Protein AF-L1K2R8-F1 (afdb_monomer)

Radius of gyration: 21.36 Å; Cα contacts (8 Å, |Δi|>4): 142; chains: 1; bounding box: 41×60×48 Å

Nearest PDB structures (foldseek):
  7js4-assembly1_A  TM=5.954E-01  e=1.758E-01  Clostridium perfringens ATCC 13124
  6s5z-assembly2_B  TM=3.555E-01  e=2.445E-01  Streptococcus pyogenes
  8efm-assembly1_B  TM=3.044E-01  e=6.158E-01  Stylophora pistillata
  8efm-assembly1_A  TM=3.409E-01  e=6.578E-01  Stylophora pistillata
  8gjz-assembly1_A  TM=2.953E-01  e=1.191E+00  Stylophora pistillata

Solvent-accessible surface area (backbone atoms only — not comparable to full-atom values): 8107 Å² total; per-residue (Å²): 116,66,72,66,47,51,76,68,52,58,86,92,51,94,75,66,82,70,72,63,90,71,50,51,60,80,42,72,49,77,48,77,24,93,41,71,68,56,49,52,51,52,50,54,48,46,70,39,41,90,76,60,74,36,51,71,78,45,78,47,63,39,71,81,44,92,76,57,97,84,71,69,65,38,39,36,40,29,28,45,48,74,47,96,88,70,49,74,48,36,26,27,40,37,42,29,39,41,72,61,46,54,53,51,49,55,53,50,49,52,51,52,51,52,51,51,52,51,52,51,52,50,52,52,51,52,53,51,58,49,66,77,53,73,73,97,120

Organism: Guillardia theta (strain CCMP2712) (NCBI:txid905079)

Secondary structure (DSSP, 8-state):
-HHHHHHH--TTS--PSPGGGG-S-SEEEEEEESSHHHHHHHHHHHH-HHHH---EEEEEESTT-SS-TTS---EEEEEEEE-TTS-EEEEEEEEEEHHHHHHHHHHHHHHHHHHHHHHHHHHHHHHHHHHSS----

Mean predicted aligned error: 11.39 Å

Structure (mmCIF, N/CA/C/O backbone):
data_AF-L1K2R8-F1
#
_entry.id   AF-L1K2R8-F1
#
loop_
_atom_site.group_PDB
_atom_site.id
_atom_site.type_symbol
_atom_site.label_atom_id
_atom_site.label_alt_id
_atom_site.label_comp_id
_atom_site.label_asym_id
_atom_site.label_entity_id
_atom_site.label_seq_id
_atom_site.pdbx_PDB_ins_code
_atom_site.Cartn_x
_atom_site.Cartn_y
_atom_site.Cartn_z
_atom_site.occupancy
_atom_site.B_iso_or_equiv
_atom_site.auth_seq_id
_atom_site.auth_comp_id
_atom_site.auth_asym_id
_atom_site.auth_atom_id
_atom_site.pdbx_PDB_model_num
ATOM 1 N N . MET A 1 1 ? 15.555 -17.724 -4.725 1.00 42.09 1 MET A N 1
ATOM 2 C CA . MET A 1 1 ? 14.268 -18.058 -4.066 1.00 42.09 1 MET A CA 1
ATOM 3 C C . MET A 1 1 ? 14.400 -18.054 -2.538 1.00 42.09 1 MET A C 1
ATOM 5 O O . MET A 1 1 ? 13.577 -17.419 -1.892 1.00 42.09 1 MET A O 1
ATOM 9 N N . LEU A 1 2 ? 15.479 -18.627 -1.978 1.00 40.47 2 LEU A N 1
ATOM 10 C CA . LEU A 1 2 ? 15.779 -18.624 -0.534 1.00 40.47 2 LEU A CA 1
ATOM 11 C C . LEU A 1 2 ? 15.752 -17.238 0.143 1.00 40.47 2 LEU A C 1
ATOM 13 O O . LEU A 1 2 ? 15.106 -17.084 1.167 1.00 40.47 2 LEU A O 1
ATOM 17 N N . GLN A 1 3 ? 16.371 -16.205 -0.439 1.00 46.28 3 GLN A N 1
ATOM 18 C CA . GLN A 1 3 ? 16.435 -14.876 0.201 1.00 46.28 3 GLN A CA 1
ATOM 19 C C . GLN A 1 3 ? 15.062 -14.222 0.437 1.00 46.28 3 GLN A C 1
ATOM 21 O O . GLN A 1 3 ? 14.863 -13.540 1.439 1.00 46.28 3 GLN A O 1
ATOM 26 N N . LYS A 1 4 ? 14.087 -14.444 -0.460 1.00 48.53 4 LYS A N 1
ATOM 27 C CA . LYS A 1 4 ? 12.711 -13.965 -0.244 1.00 48.53 4 LYS A CA 1
ATOM 28 C C . LYS A 1 4 ? 12.033 -14.743 0.876 1.00 48.53 4 LYS A C 1
ATOM 30 O O . LYS A 1 4 ? 11.310 -14.137 1.654 1.00 48.53 4 LYS A O 1
ATOM 35 N N . LEU A 1 5 ? 12.289 -16.050 0.967 1.00 46.47 5 LEU A N 1
ATOM 36 C CA . LEU A 1 5 ? 11.783 -16.885 2.051 1.00 46.47 5 LEU A CA 1
ATOM 37 C C . LEU A 1 5 ? 12.353 -16.439 3.395 1.00 46.47 5 LEU A C 1
ATOM 39 O O . LEU A 1 5 ? 11.563 -16.299 4.311 1.00 46.47 5 LEU A O 1
ATOM 43 N N . CYS A 1 6 ? 13.641 -16.096 3.501 1.00 52.00 6 CYS A N 1
ATOM 44 C CA . CYS A 1 6 ? 14.254 -15.580 4.736 1.00 52.00 6 CYS A CA 1
ATOM 45 C C . CYS A 1 6 ? 13.589 -14.299 5.269 1.00 52.00 6 CYS A C 1
ATOM 47 O O . CYS A 1 6 ? 13.476 -14.127 6.475 1.00 52.00 6 CYS A O 1
ATOM 49 N N . LYS A 1 7 ? 13.087 -13.418 4.390 1.00 55.00 7 LYS A N 1
ATOM 50 C CA . LYS A 1 7 ? 12.333 -12.219 4.805 1.00 55.00 7 LYS A CA 1
ATOM 51 C C . LYS A 1 7 ? 11.034 -12.566 5.538 1.00 55.00 7 LYS A C 1
ATOM 53 O O . LYS A 1 7 ? 10.582 -11.803 6.386 1.00 55.00 7 LYS A O 1
ATOM 58 N N . TYR A 1 8 ? 10.417 -13.684 5.169 1.00 50.59 8 TYR A N 1
ATOM 59 C CA . TYR A 1 8 ? 9.204 -14.170 5.810 1.00 50.59 8 TYR A CA 1
ATOM 60 C C . TYR A 1 8 ? 9.545 -15.146 6.934 1.00 50.59 8 TYR A C 1
ATOM 62 O O . TYR A 1 8 ? 8.905 -15.089 7.964 1.00 50.59 8 TYR A O 1
ATOM 70 N N . ALA A 1 9 ? 10.576 -15.971 6.796 1.00 52.56 9 ALA A N 1
ATOM 71 C CA . ALA A 1 9 ? 11.075 -16.935 7.764 1.00 52.56 9 ALA A CA 1
ATOM 72 C C . ALA A 1 9 ? 11.899 -16.254 8.862 1.00 52.56 9 ALA A C 1
ATOM 74 O O . ALA A 1 9 ? 13.120 -16.299 8.831 1.00 52.56 9 ALA A O 1
ATOM 75 N N . ASN A 1 10 ? 11.236 -15.641 9.846 1.00 53.66 10 ASN A N 1
ATOM 76 C CA . ASN A 1 10 ? 11.892 -15.376 11.127 1.00 53.66 10 ASN A CA 1
ATOM 77 C C . ASN A 1 10 ? 12.145 -16.738 11.815 1.00 53.66 10 ASN A C 1
ATOM 79 O O . ASN A 1 10 ? 11.152 -17.418 12.101 1.00 53.66 10 ASN A O 1
ATOM 83 N N . PRO A 1 11 ? 13.408 -17.162 12.029 1.00 53.94 11 PRO A N 1
ATOM 84 C CA . PRO A 1 11 ? 13.731 -18.469 12.604 1.00 53.94 11 PRO A CA 1
ATOM 85 C C . PRO A 1 11 ? 13.427 -18.561 14.106 1.00 53.94 11 PRO A C 1
ATOM 87 O O . PRO A 1 11 ? 13.378 -19.657 14.648 1.00 53.94 11 PRO A O 1
ATOM 90 N N . SER A 1 12 ? 13.173 -17.428 14.767 1.00 56.62 12 SER A N 1
ATOM 91 C CA . SER A 1 12 ? 12.880 -17.348 16.204 1.00 56.62 12 SER A CA 1
ATOM 92 C C . SER A 1 12 ? 11.406 -17.590 16.560 1.00 56.62 12 SER A C 1
ATOM 94 O O . SER A 1 12 ? 11.044 -17.528 17.730 1.00 56.62 12 SER A O 1
ATOM 96 N N . GLN A 1 13 ? 10.536 -17.806 15.568 1.00 55.88 13 GLN A N 1
ATOM 97 C CA . GLN A 1 13 ? 9.120 -18.113 15.773 1.00 55.88 13 GLN A CA 1
ATOM 98 C C . GLN A 1 13 ? 8.826 -19.519 15.261 1.00 55.88 13 GLN A C 1
ATOM 100 O O . GLN A 1 13 ? 9.174 -19.847 14.127 1.00 55.88 13 GLN A O 1
A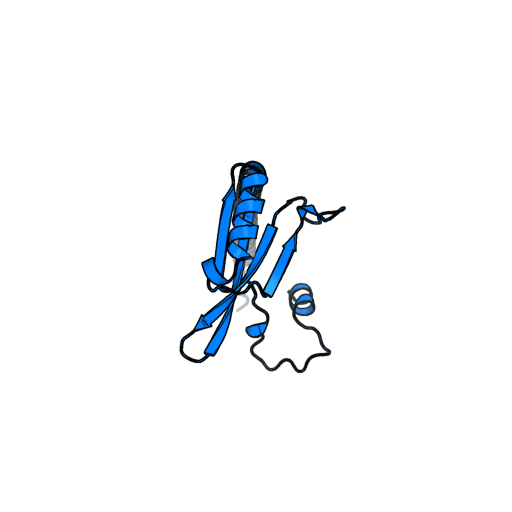TOM 105 N N . ASP A 1 14 ? 8.160 -20.311 16.097 1.00 57.28 14 ASP A N 1
ATOM 106 C CA . ASP A 1 14 ? 7.753 -21.694 15.851 1.00 57.28 14 ASP A CA 1
ATOM 107 C C . ASP A 1 14 ? 6.686 -21.745 14.740 1.00 57.28 14 ASP A C 1
ATOM 109 O O . ASP A 1 14 ? 5.476 -21.759 14.973 1.00 57.28 14 ASP A O 1
ATOM 113 N N . VAL A 1 15 ? 7.128 -21.610 13.489 1.00 55.84 15 VAL A N 1
ATOM 114 C CA . VAL A 1 15 ? 6.227 -21.425 12.350 1.00 55.84 15 VAL A CA 1
ATOM 115 C C . VAL A 1 15 ? 5.898 -22.780 11.763 1.00 55.84 15 VAL A C 1
ATOM 117 O O . VAL A 1 15 ? 6.660 -23.345 10.979 1.00 55.84 15 VAL A O 1
ATOM 120 N N . ARG A 1 16 ? 4.727 -23.286 12.142 1.00 58.25 16 ARG A N 1
ATOM 121 C CA . ARG A 1 16 ? 4.178 -24.520 11.589 1.00 58.25 16 ARG A CA 1
ATOM 122 C C . ARG A 1 16 ? 3.739 -24.287 10.148 1.00 58.25 16 ARG A C 1
ATOM 124 O O . ARG A 1 16 ? 3.062 -23.310 9.834 1.00 58.25 16 ARG A O 1
ATOM 131 N N . TRP A 1 17 ? 4.157 -25.188 9.267 1.00 52.09 17 TRP A N 1
ATOM 132 C CA . TRP A 1 17 ? 3.676 -25.248 7.893 1.00 52.09 17 TRP A CA 1
ATOM 133 C C . TRP A 1 17 ? 2.137 -25.371 7.870 1.00 52.09 17 TRP A C 1
ATOM 135 O O . TRP A 1 17 ? 1.597 -26.123 8.683 1.00 52.09 17 TRP A O 1
ATOM 145 N N . PRO A 1 18 ? 1.423 -24.697 6.947 1.00 56.88 18 PRO A N 1
ATOM 146 C CA . PRO A 1 18 ? 1.932 -23.851 5.865 1.00 56.88 18 PRO A CA 1
ATOM 147 C C . PRO A 1 18 ? 2.246 -22.405 6.289 1.00 56.88 18 PRO A C 1
ATOM 149 O O . PRO A 1 18 ? 1.550 -21.801 7.098 1.00 56.88 18 PRO A O 1
ATOM 152 N N . PHE A 1 19 ? 3.245 -21.787 5.645 1.00 66.88 19 PHE A N 1
ATOM 153 C CA . PHE A 1 19 ? 3.638 -20.377 5.853 1.00 66.88 19 PHE A CA 1
ATOM 154 C C . PHE A 1 19 ? 2.590 -19.341 5.389 1.00 66.88 19 PHE A C 1
ATOM 156 O O . PHE A 1 19 ? 2.900 -18.151 5.283 1.00 66.88 19 PHE A O 1
ATOM 163 N N . SER A 1 20 ? 1.362 -19.766 5.086 1.00 64.38 20 SER A N 1
ATOM 164 C CA . SER A 1 20 ? 0.292 -18.931 4.531 1.00 64.38 20 SER A CA 1
ATOM 165 C C . SER A 1 20 ? -0.074 -17.753 5.434 1.00 64.38 20 SER A C 1
ATOM 167 O O . SER A 1 20 ? -0.414 -16.691 4.922 1.00 64.38 20 SER A O 1
ATOM 169 N N . GLY A 1 21 ? 0.114 -17.873 6.754 1.00 64.69 21 GLY A N 1
ATOM 170 C CA . GLY A 1 21 ? -0.079 -16.773 7.710 1.00 64.69 21 GLY A CA 1
ATOM 171 C C . GLY A 1 21 ? 0.856 -15.568 7.518 1.00 64.69 21 GLY A C 1
ATOM 172 O O . GLY A 1 21 ? 0.672 -14.541 8.164 1.00 64.69 21 GLY A O 1
ATOM 173 N N . ARG A 1 22 ? 1.860 -15.662 6.635 1.00 70.38 22 ARG A N 1
ATOM 174 C CA . ARG A 1 22 ? 2.781 -14.562 6.295 1.00 70.38 22 ARG A CA 1
ATOM 175 C C . ARG A 1 22 ? 2.477 -13.906 4.950 1.00 70.38 22 ARG A C 1
ATOM 177 O O . ARG A 1 22 ? 3.175 -12.967 4.563 1.00 70.38 22 ARG A O 1
ATOM 184 N N . ILE A 1 23 ? 1.455 -14.384 4.243 1.00 80.31 23 ILE A N 1
ATOM 185 C CA . ILE A 1 23 ? 0.986 -13.772 3.005 1.00 80.31 23 ILE A CA 1
ATOM 186 C C . ILE A 1 23 ? 0.099 -12.587 3.392 1.00 80.31 23 ILE A C 1
ATOM 188 O O . ILE A 1 23 ? -0.980 -12.752 3.952 1.00 80.31 23 ILE A O 1
ATOM 192 N N . LEU A 1 24 ? 0.599 -11.378 3.137 1.00 82.00 24 LEU A N 1
ATOM 193 C CA . LEU A 1 24 ? -0.087 -10.126 3.487 1.00 82.00 24 LEU A CA 1
ATOM 194 C C . LEU A 1 24 ? -0.927 -9.571 2.330 1.00 82.00 24 LEU A C 1
ATOM 196 O O . LEU A 1 24 ? -1.646 -8.595 2.499 1.00 82.00 24 LEU A O 1
ATOM 200 N N . ASP A 1 25 ? -0.787 -10.158 1.146 1.00 83.62 25 ASP A N 1
ATOM 201 C CA . ASP A 1 25 ? -1.378 -9.704 -0.105 1.00 83.62 25 ASP A CA 1
ATOM 202 C C . ASP A 1 25 ? -2.246 -10.783 -0.765 1.00 83.62 25 ASP A C 1
ATOM 204 O O . ASP A 1 25 ? -2.367 -10.807 -1.990 1.00 83.62 25 ASP A O 1
ATOM 208 N N . CYS A 1 26 ? -2.868 -11.657 0.041 1.00 83.50 26 CYS A N 1
ATOM 209 C CA . CYS A 1 26 ? -3.845 -12.648 -0.436 1.00 83.50 26 CYS A CA 1
ATOM 210 C C . CYS A 1 26 ? -4.965 -11.981 -1.243 1.00 83.50 26 CYS A C 1
ATOM 212 O O . CYS A 1 26 ? -5.396 -12.495 -2.272 1.00 83.50 26 CYS A O 1
ATOM 214 N N . VAL A 1 27 ? -5.402 -10.812 -0.774 1.00 86.62 27 VAL A N 1
ATOM 215 C CA . VAL A 1 27 ? -6.295 -9.902 -1.486 1.00 86.62 27 VAL A CA 1
ATOM 216 C C . VAL A 1 27 ? -5.538 -8.597 -1.671 1.00 86.62 27 VAL A C 1
ATOM 218 O O . VAL A 1 27 ? -4.987 -8.066 -0.707 1.00 86.62 27 VAL A O 1
ATOM 221 N N . ARG A 1 28 ? -5.492 -8.074 -2.898 1.00 93.12 28 ARG A N 1
ATOM 222 C CA . ARG A 1 28 ? -4.836 -6.796 -3.186 1.00 93.12 28 ARG A CA 1
ATOM 223 C C . ARG A 1 28 ? -5.757 -5.879 -3.976 1.00 93.12 28 ARG A C 1
ATOM 225 O O . ARG A 1 28 ? -6.260 -6.271 -5.025 1.00 93.12 28 ARG A O 1
ATOM 232 N N . ALA A 1 29 ? -5.887 -4.643 -3.509 1.00 92.19 29 ALA A N 1
ATOM 233 C CA . ALA A 1 29 ? -6.543 -3.557 -4.224 1.00 92.19 29 ALA A CA 1
ATOM 234 C C . ALA A 1 29 ? -5.549 -2.423 -4.507 1.00 92.19 29 ALA A C 1
ATOM 236 O O . ALA A 1 29 ? -4.589 -2.212 -3.762 1.00 92.19 29 ALA A O 1
ATOM 237 N N . SER A 1 30 ? -5.784 -1.699 -5.598 1.00 93.12 30 SER A N 1
ATOM 238 C CA . SER A 1 30 ? -5.009 -0.520 -5.976 1.00 93.12 30 SER A CA 1
ATOM 239 C C . SER A 1 30 ? -5.966 0.644 -6.167 1.00 93.12 30 SER A C 1
ATOM 241 O O . SER A 1 30 ? -6.893 0.544 -6.967 1.00 93.12 30 SER A O 1
ATOM 243 N N . VAL A 1 31 ? -5.740 1.731 -5.439 1.00 93.75 31 VAL A N 1
ATOM 244 C CA . VAL A 1 31 ? -6.502 2.972 -5.560 1.00 93.75 31 VAL A CA 1
ATOM 245 C C . VAL A 1 31 ? -5.586 4.026 -6.156 1.00 93.75 31 VA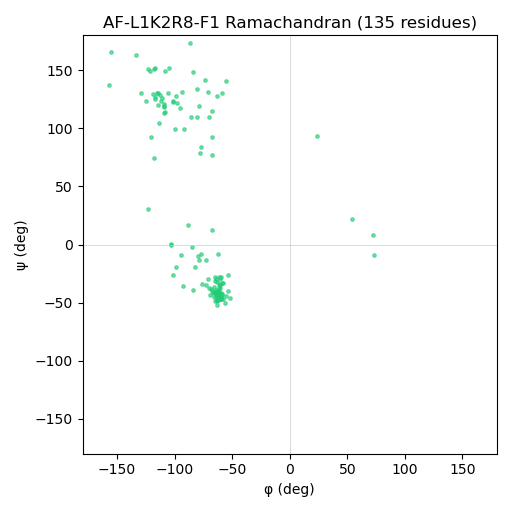L A C 1
ATOM 247 O O . VAL A 1 31 ? -4.474 4.234 -5.671 1.00 93.75 31 VAL A O 1
ATOM 250 N N . VAL A 1 32 ? -6.032 4.646 -7.243 1.00 93.62 32 VAL A N 1
ATOM 251 C CA . VAL A 1 32 ? -5.262 5.659 -7.965 1.00 93.62 32 VAL A CA 1
ATOM 252 C C . VAL A 1 32 ? -5.915 7.011 -7.729 1.00 93.62 32 VAL A C 1
ATOM 254 O O . VAL A 1 32 ? -7.072 7.215 -8.089 1.00 93.62 32 VAL A O 1
ATOM 257 N N . CYS A 1 33 ? -5.163 7.917 -7.121 1.00 93.12 33 CYS A N 1
ATOM 258 C CA . CYS A 1 33 ? -5.591 9.264 -6.777 1.00 93.12 33 CYS A CA 1
ATOM 259 C C . CYS A 1 33 ? -4.979 10.280 -7.741 1.00 93.12 33 CYS A C 1
ATOM 261 O O . CYS A 1 33 ? -3.888 10.074 -8.266 1.00 93.12 33 CYS A O 1
ATOM 263 N N . HIS A 1 34 ? -5.651 11.407 -7.952 1.00 91.56 34 HIS A N 1
ATOM 264 C CA . HIS A 1 34 ? -5.133 12.490 -8.793 1.00 91.56 34 HIS A CA 1
ATOM 265 C C . HIS A 1 34 ? -4.160 13.417 -8.065 1.00 91.56 34 HIS A C 1
ATOM 267 O O . HIS A 1 34 ? -3.444 14.169 -8.721 1.00 91.56 34 HIS A O 1
ATOM 273 N N . ASN A 1 35 ? -4.182 13.412 -6.733 1.00 88.31 35 ASN A N 1
ATOM 274 C CA . ASN A 1 35 ? -3.311 14.231 -5.905 1.00 88.31 35 ASN A CA 1
ATOM 275 C C . ASN A 1 35 ? -3.124 13.614 -4.511 1.00 88.31 35 ASN A C 1
ATOM 277 O O . ASN A 1 35 ? -3.885 12.745 -4.076 1.00 88.31 35 ASN A O 1
ATOM 281 N N . THR A 1 36 ? -2.131 14.119 -3.781 1.00 86.44 36 THR A N 1
ATOM 282 C CA . THR A 1 36 ? -1.791 13.668 -2.425 1.00 86.44 36 THR A CA 1
ATOM 283 C C . THR A 1 36 ? -2.899 13.930 -1.400 1.00 86.44 36 THR A C 1
ATOM 285 O O . THR A 1 36 ? -3.041 13.161 -0.450 1.00 86.44 36 THR A O 1
ATOM 288 N N . SER A 1 37 ? -3.716 14.974 -1.577 1.00 91.00 37 SER A N 1
ATOM 289 C CA . SER A 1 37 ? -4.824 15.278 -0.659 1.00 91.00 37 SER A CA 1
ATOM 290 C C . SER A 1 37 ? -5.852 14.145 -0.629 1.00 91.00 37 SER A C 1
ATOM 292 O O . SER A 1 37 ? -6.220 13.684 0.449 1.00 91.00 37 SER A O 1
ATOM 294 N N . GLN A 1 38 ? -6.217 13.610 -1.797 1.00 94.00 38 GLN A N 1
ATOM 295 C CA . GLN A 1 38 ? -7.101 12.445 -1.915 1.00 94.00 38 GLN A CA 1
ATOM 296 C C . GLN A 1 38 ? -6.507 11.193 -1.256 1.00 94.00 38 GLN A C 1
ATOM 298 O O . GLN A 1 38 ? -7.229 10.418 -0.635 1.00 94.00 38 GLN A O 1
ATOM 303 N N . ILE A 1 39 ? -5.186 10.992 -1.342 1.00 92.25 39 ILE A N 1
ATOM 304 C CA . ILE A 1 39 ? -4.506 9.879 -0.654 1.00 92.25 39 ILE A CA 1
ATOM 305 C C . ILE A 1 39 ? -4.729 9.979 0.860 1.00 92.25 39 ILE A C 1
ATOM 307 O O . ILE A 1 39 ? -5.058 8.982 1.507 1.00 92.25 39 ILE A O 1
ATOM 311 N N . LEU A 1 40 ? -4.577 11.180 1.424 1.00 91.69 40 LEU A N 1
ATOM 312 C CA . LEU A 1 40 ? -4.771 11.417 2.851 1.00 91.69 40 LEU A CA 1
ATOM 313 C C . LEU A 1 40 ? -6.240 11.272 3.270 1.00 91.69 40 LEU A C 1
ATOM 315 O O . LEU A 1 40 ? -6.514 10.733 4.339 1.00 91.69 40 LEU A O 1
ATOM 319 N N . GLU A 1 41 ? -7.184 11.725 2.445 1.00 93.69 41 GLU A N 1
ATOM 320 C CA . GLU A 1 41 ? -8.621 11.542 2.689 1.00 93.69 41 GLU A CA 1
ATOM 321 C C . GLU A 1 41 ? -9.001 10.063 2.752 1.00 93.69 41 GLU A C 1
ATOM 323 O O . GLU A 1 41 ? -9.677 9.642 3.689 1.00 93.69 41 GLU A O 1
ATOM 328 N N . ILE A 1 42 ? -8.510 9.258 1.808 1.00 92.50 42 ILE A N 1
ATOM 329 C CA . ILE A 1 42 ? -8.746 7.811 1.795 1.00 92.50 42 ILE A CA 1
ATOM 330 C C . ILE A 1 42 ? -8.123 7.157 3.026 1.00 92.50 42 ILE A C 1
ATOM 332 O O . ILE A 1 42 ? -8.765 6.327 3.664 1.00 92.50 42 ILE A O 1
ATOM 336 N N . TYR A 1 43 ? -6.901 7.544 3.399 1.00 92.38 43 TYR A N 1
ATOM 337 C CA . TYR A 1 43 ? -6.277 7.051 4.625 1.00 92.38 43 TYR A CA 1
ATOM 338 C C . TYR A 1 43 ? -7.144 7.338 5.856 1.00 92.38 43 TYR A C 1
ATOM 340 O O . TYR A 1 43 ? -7.461 6.413 6.599 1.00 92.38 43 TYR A O 1
ATOM 348 N N . LYS A 1 44 ? -7.591 8.587 6.032 1.00 92.75 44 LYS A N 1
ATOM 349 C CA . LYS A 1 44 ? -8.473 8.987 7.141 1.00 92.75 44 LYS A CA 1
ATOM 350 C C . LYS A 1 44 ? -9.807 8.241 7.119 1.00 92.75 44 LYS A C 1
ATOM 352 O O . LYS A 1 44 ? -10.362 7.942 8.172 1.00 92.75 44 LYS A O 1
ATOM 357 N N . TRP A 1 45 ? -10.331 7.938 5.931 1.00 91.81 45 TRP A N 1
ATOM 358 C CA . TRP A 1 45 ? -11.539 7.131 5.784 1.00 91.81 45 TRP A CA 1
ATOM 359 C C . TRP A 1 45 ? -11.335 5.697 6.283 1.00 91.81 45 TRP A C 1
ATOM 361 O O . TRP A 1 45 ? -12.207 5.187 6.979 1.00 91.81 45 TRP A O 1
ATOM 371 N N . PHE A 1 46 ? -10.184 5.076 5.994 1.00 90.94 46 PHE A N 1
ATOM 372 C CA . PHE A 1 46 ? -9.833 3.748 6.512 1.00 90.94 46 PHE A CA 1
ATOM 373 C C . PHE A 1 46 ? -9.470 3.738 8.000 1.00 90.94 46 PHE A C 1
ATOM 375 O O . PHE A 1 46 ? -9.766 2.756 8.674 1.00 90.94 46 PHE A O 1
ATOM 382 N N . GLU A 1 47 ? -8.835 4.798 8.502 1.00 89.69 47 GLU A N 1
ATOM 383 C CA . GLU A 1 47 ? -8.470 4.955 9.917 1.00 89.69 47 GLU A CA 1
ATOM 384 C C . GLU A 1 47 ? -9.709 5.051 10.820 1.00 89.69 47 GLU A C 1
ATOM 386 O O . GLU A 1 47 ? -9.702 4.577 11.954 1.00 89.69 47 GLU A O 1
ATOM 391 N N . ASP A 1 48 ? -10.807 5.603 10.302 1.00 89.62 48 ASP A N 1
ATOM 392 C CA . ASP A 1 48 ? -12.103 5.585 10.973 1.00 89.62 48 ASP A CA 1
ATOM 393 C C . ASP A 1 48 ? -12.759 4.200 10.840 1.00 89.62 48 ASP A C 1
ATOM 395 O O . ASP A 1 48 ? -13.597 3.956 9.967 1.00 89.62 48 ASP A O 1
ATOM 399 N N . GLU A 1 49 ? -12.388 3.275 11.731 1.00 74.81 49 GLU A N 1
ATOM 400 C CA . GLU A 1 49 ? -12.864 1.882 11.723 1.00 74.81 49 GLU A CA 1
ATOM 401 C C . GLU A 1 49 ? -14.397 1.756 11.704 1.00 74.81 49 GLU A C 1
ATOM 403 O O . GLU A 1 49 ? -14.938 0.782 11.172 1.00 74.81 49 GLU A O 1
ATOM 408 N N . ARG A 1 50 ? -15.122 2.760 12.221 1.00 74.75 50 ARG A N 1
ATOM 409 C CA . ARG A 1 50 ? -16.593 2.797 12.196 1.00 74.75 50 ARG A CA 1
ATOM 410 C C . ARG A 1 50 ? -17.153 2.883 10.777 1.00 74.75 50 ARG A C 1
ATOM 412 O O . ARG A 1 50 ? -18.263 2.409 10.541 1.00 74.75 50 ARG A O 1
ATOM 419 N N . LYS A 1 51 ? -16.406 3.469 9.839 1.00 79.88 51 LYS A N 1
ATOM 420 C CA . LYS A 1 51 ? -16.820 3.630 8.440 1.00 79.88 51 LYS A CA 1
ATOM 421 C C . LYS A 1 51 ? -16.543 2.393 7.600 1.00 79.88 51 LYS A C 1
ATOM 423 O O . LYS A 1 51 ? -17.364 2.051 6.755 1.00 79.88 51 LYS A O 1
ATOM 428 N N . THR A 1 52 ? -15.412 1.726 7.818 1.00 81.25 52 THR A N 1
ATOM 429 C CA . THR A 1 52 ? -14.966 0.633 6.939 1.00 81.25 52 THR A CA 1
ATOM 430 C C . THR A 1 52 ? -15.241 -0.753 7.498 1.00 81.25 52 THR A C 1
ATOM 432 O O . THR A 1 52 ? -15.375 -1.691 6.717 1.00 81.25 52 THR A O 1
ATOM 435 N N . ARG A 1 53 ? -15.324 -0.904 8.829 1.00 84.31 53 ARG A N 1
ATOM 436 C CA . ARG A 1 53 ? -15.318 -2.207 9.521 1.00 84.31 53 ARG A CA 1
ATOM 437 C C . ARG A 1 53 ? -14.108 -3.079 9.150 1.00 84.31 53 ARG A C 1
ATOM 439 O O . ARG A 1 53 ? -14.157 -4.298 9.298 1.00 84.31 53 ARG A O 1
ATOM 446 N N . LEU A 1 54 ? -13.034 -2.461 8.655 1.00 87.12 54 LEU A N 1
ATOM 447 C CA . LEU A 1 54 ? -11.809 -3.120 8.214 1.00 87.12 54 LEU A CA 1
ATOM 448 C C . LEU A 1 54 ? -10.640 -2.586 9.047 1.00 87.12 54 LEU A C 1
ATOM 450 O O . LEU A 1 54 ? -10.051 -1.569 8.676 1.00 87.12 54 LEU A O 1
ATOM 454 N N . PRO A 1 55 ? -10.290 -3.256 10.159 1.00 90.31 55 PRO A N 1
ATOM 455 C CA . PRO A 1 55 ? -9.197 -2.821 11.016 1.00 90.31 55 PRO A CA 1
ATOM 456 C C . PRO A 1 55 ? -7.882 -2.766 10.240 1.00 90.31 55 PRO A C 1
ATOM 458 O O . PRO A 1 55 ? -7.500 -3.737 9.571 1.00 90.31 55 PRO A O 1
ATOM 461 N N . ILE A 1 56 ? -7.170 -1.646 10.352 1.00 91.75 56 ILE A N 1
ATOM 462 C CA . ILE A 1 56 ? -5.825 -1.501 9.795 1.00 91.75 56 ILE A CA 1
ATOM 463 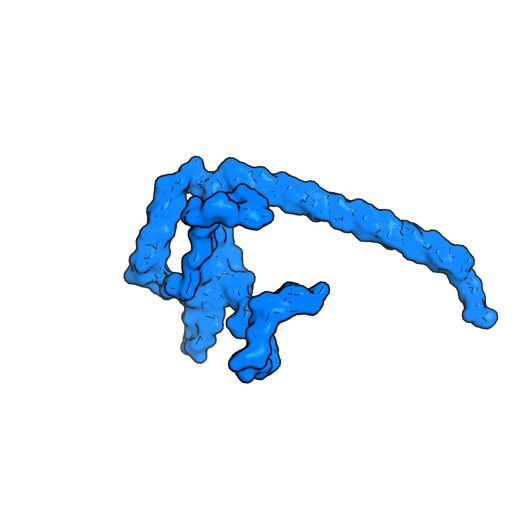C C . ILE A 1 56 ? -4.845 -2.192 10.743 1.00 91.75 56 ILE A C 1
ATOM 465 O O . ILE A 1 56 ? -4.688 -1.796 11.892 1.00 91.75 56 ILE A O 1
ATOM 469 N N . CYS A 1 57 ? -4.128 -3.204 10.258 1.00 90.00 57 CYS A N 1
ATOM 470 C CA . CYS A 1 57 ? -3.102 -3.893 11.047 1.00 90.00 57 CYS A CA 1
ATOM 471 C C . CYS A 1 57 ? -1.682 -3.410 10.751 1.00 90.00 57 CYS A C 1
ATOM 473 O O . CYS A 1 57 ? -0.767 -3.642 11.541 1.00 90.00 57 CYS A O 1
ATOM 475 N N . ARG A 1 58 ? -1.466 -2.758 9.602 1.00 90.75 58 ARG A N 1
ATOM 476 C CA . ARG A 1 58 ? -0.161 -2.198 9.242 1.00 90.75 58 ARG A CA 1
ATOM 477 C C . ARG A 1 58 ? -0.294 -1.071 8.231 1.00 90.75 58 ARG A C 1
ATOM 479 O O . ARG A 1 58 ? -0.960 -1.222 7.214 1.00 90.75 58 ARG A O 1
ATOM 486 N N . VAL A 1 59 ? 0.468 -0.005 8.445 1.00 92.69 59 VAL A N 1
ATOM 487 C CA . VAL A 1 59 ? 0.649 1.085 7.480 1.00 92.69 59 VAL A CA 1
ATOM 488 C C . VAL A 1 59 ? 2.102 1.091 7.017 1.00 92.69 59 VAL A C 1
ATOM 490 O O . VAL A 1 59 ? 3.026 1.032 7.827 1.00 92.69 59 VAL A O 1
ATOM 493 N N . LYS A 1 60 ? 2.329 1.137 5.705 1.00 91.44 60 LYS A N 1
ATOM 494 C CA . LYS A 1 60 ? 3.642 1.420 5.115 1.00 91.44 60 LYS A CA 1
ATOM 495 C C . LYS A 1 60 ? 3.541 2.752 4.388 1.00 91.44 60 LYS A C 1
ATOM 497 O O . LYS A 1 60 ? 2.958 2.828 3.309 1.00 91.44 60 LYS A O 1
ATOM 502 N N . ASN A 1 61 ? 4.111 3.784 4.991 1.00 91.50 61 ASN A N 1
ATOM 503 C CA . ASN A 1 61 ? 4.159 5.119 4.418 1.00 91.50 61 ASN A CA 1
ATOM 504 C C . ASN A 1 61 ? 5.534 5.359 3.783 1.00 91.50 61 ASN A C 1
ATOM 506 O O . ASN A 1 61 ? 6.488 5.691 4.487 1.00 91.50 61 ASN A O 1
ATOM 510 N N . LYS A 1 62 ? 5.646 5.207 2.458 1.00 89.25 62 LYS A N 1
ATOM 511 C CA . LYS A 1 62 ? 6.901 5.511 1.756 1.00 89.25 62 LYS A CA 1
ATOM 512 C C . LYS A 1 62 ? 7.107 7.007 1.518 1.00 89.25 62 LYS A C 1
ATOM 514 O O . LYS A 1 62 ? 8.222 7.415 1.209 1.00 89.25 62 LYS A O 1
ATOM 519 N N . PHE A 1 63 ? 6.078 7.841 1.687 1.00 84.75 63 PHE A N 1
ATOM 520 C CA . PHE A 1 63 ? 6.231 9.295 1.601 1.00 84.75 63 PHE A CA 1
ATOM 521 C C . PHE A 1 63 ? 7.111 9.836 2.728 1.00 84.75 63 PHE A C 1
ATOM 523 O O . PHE A 1 63 ? 7.923 10.719 2.477 1.00 84.75 63 PHE A O 1
ATOM 530 N N . ALA A 1 64 ? 7.016 9.258 3.928 1.00 86.38 64 ALA A N 1
ATOM 531 C CA . ALA A 1 64 ? 7.825 9.641 5.087 1.00 86.38 64 ALA A CA 1
ATOM 532 C C . ALA A 1 64 ? 9.272 9.108 5.049 1.00 86.38 64 ALA A C 1
ATOM 534 O O . ALA A 1 64 ? 10.086 9.462 5.899 1.00 86.38 64 ALA A O 1
ATOM 535 N N . MET A 1 65 ? 9.614 8.243 4.089 1.00 86.94 65 MET A N 1
ATOM 536 C CA . MET A 1 65 ? 10.957 7.676 3.988 1.00 86.94 65 MET A CA 1
ATOM 537 C C . MET A 1 65 ? 11.912 8.661 3.304 1.00 86.94 65 MET A C 1
ATOM 539 O O . MET A 1 65 ? 11.599 9.214 2.243 1.00 86.94 65 MET A O 1
ATOM 543 N N . GLN A 1 66 ? 13.101 8.843 3.884 1.00 82.88 66 GLN A N 1
ATOM 544 C CA . GLN A 1 66 ? 14.171 9.635 3.267 1.00 82.88 66 GLN A CA 1
ATOM 545 C C . GLN A 1 66 ? 14.663 8.973 1.976 1.00 82.88 66 GLN A C 1
ATOM 547 O O . GLN A 1 66 ? 14.717 9.614 0.928 1.00 82.88 66 GLN A O 1
ATOM 552 N N . THR A 1 67 ? 14.941 7.669 2.034 1.00 82.75 67 THR A N 1
ATOM 553 C CA . THR A 1 67 ? 15.403 6.872 0.894 1.00 82.75 67 THR A CA 1
ATOM 554 C C . THR A 1 67 ? 14.384 5.786 0.579 1.00 82.75 67 THR A C 1
ATOM 556 O O . THR A 1 67 ? 14.016 4.996 1.449 1.00 82.75 67 THR A O 1
ATOM 559 N N . VAL A 1 68 ? 13.924 5.738 -0.671 1.00 82.19 68 VAL A N 1
ATOM 560 C CA . VAL A 1 68 ? 12.931 4.760 -1.130 1.00 82.19 68 VAL A CA 1
ATOM 561 C C . VAL A 1 68 ? 13.620 3.764 -2.068 1.00 82.19 68 VAL A C 1
ATOM 563 O O . VAL A 1 68 ? 14.032 4.168 -3.153 1.00 82.19 68 VAL A O 1
ATOM 566 N N . PRO A 1 69 ? 13.752 2.475 -1.692 1.00 75.94 69 PRO A N 1
ATOM 567 C CA . PRO A 1 69 ? 14.553 1.505 -2.448 1.00 75.94 69 PRO A CA 1
ATOM 568 C C . PRO A 1 69 ? 14.106 1.270 -3.894 1.00 75.94 69 PRO A C 1
ATOM 570 O O . PRO A 1 69 ? 14.924 0.916 -4.734 1.00 75.94 69 PRO A O 1
ATOM 573 N N . ASP A 1 70 ? 12.811 1.423 -4.180 1.00 77.25 70 ASP A N 1
ATOM 574 C CA . ASP A 1 70 ? 12.237 1.244 -5.517 1.00 77.25 70 ASP A CA 1
ATOM 575 C C . ASP A 1 70 ? 11.935 2.574 -6.227 1.00 77.25 70 ASP A C 1
ATOM 577 O O . ASP A 1 70 ? 11.450 2.562 -7.353 1.00 77.25 70 ASP A O 1
ATOM 581 N N . GLY A 1 71 ? 12.221 3.712 -5.585 1.00 77.62 71 GLY A N 1
ATOM 582 C CA . GLY A 1 71 ? 11.951 5.054 -6.106 1.00 77.62 71 GLY A CA 1
ATOM 583 C C . GLY A 1 71 ? 10.474 5.471 -6.109 1.00 77.62 71 GLY A C 1
ATOM 584 O O . GLY A 1 71 ? 10.185 6.645 -6.327 1.00 77.62 71 GLY A O 1
ATOM 585 N N . TYR A 1 72 ? 9.534 4.564 -5.821 1.00 79.19 72 TYR A N 1
ATOM 586 C CA . TYR A 1 72 ? 8.100 4.857 -5.867 1.00 79.19 72 TYR A CA 1
ATOM 587 C C . TYR A 1 72 ? 7.573 5.237 -4.485 1.00 79.19 72 TYR A C 1
ATOM 589 O O . TYR A 1 72 ? 7.567 4.420 -3.560 1.00 79.19 72 TYR A O 1
ATOM 597 N N . ARG A 1 73 ? 7.074 6.469 -4.347 1.00 84.44 73 ARG A N 1
ATOM 598 C CA . ARG A 1 73 ? 6.385 6.917 -3.132 1.00 84.44 73 ARG A CA 1
ATOM 599 C C . ARG A 1 73 ? 4.910 6.523 -3.209 1.00 84.44 73 ARG A C 1
ATOM 601 O O . ARG A 1 73 ? 4.161 7.061 -4.015 1.00 84.44 73 ARG A O 1
ATOM 608 N N . ASP A 1 74 ? 4.525 5.557 -2.385 1.00 88.62 74 ASP A N 1
ATOM 609 C CA . ASP A 1 74 ? 3.153 5.076 -2.236 1.00 88.62 74 ASP A CA 1
ATOM 610 C C . ASP A 1 74 ? 2.776 4.938 -0.750 1.00 88.62 74 ASP A C 1
ATOM 612 O O . ASP A 1 74 ? 3.632 4.945 0.149 1.00 88.62 74 ASP A O 1
ATOM 616 N N . LEU A 1 75 ? 1.471 4.851 -0.485 1.00 93.31 75 LEU A N 1
ATOM 617 C CA . LEU A 1 75 ? 0.929 4.518 0.827 1.00 93.31 75 LEU A CA 1
ATOM 618 C C . LEU A 1 75 ? 0.278 3.144 0.728 1.00 93.31 75 LEU A C 1
ATOM 620 O O . LEU A 1 75 ? -0.597 2.921 -0.101 1.00 93.31 75 LEU A O 1
ATOM 624 N N . THR A 1 76 ? 0.704 2.207 1.566 1.00 94.12 76 THR A N 1
ATOM 625 C CA . THR A 1 76 ? 0.114 0.867 1.607 1.00 94.12 76 THR A CA 1
ATOM 626 C C . THR A 1 76 ? -0.521 0.615 2.963 1.00 94.12 76 THR A C 1
ATOM 628 O O . THR A 1 76 ? 0.151 0.717 3.991 1.00 94.12 76 THR A O 1
ATOM 631 N N . LEU A 1 77 ? -1.790 0.223 2.959 1.00 94.44 77 LEU A N 1
ATOM 632 C CA . LEU A 1 77 ? -2.544 -0.197 4.134 1.00 94.44 77 LEU A CA 1
ATOM 633 C C . LEU A 1 77 ? -2.710 -1.713 4.086 1.00 94.44 77 LEU A C 1
ATOM 635 O O . LEU A 1 77 ? -3.095 -2.267 3.061 1.00 94.44 77 LEU A O 1
ATOM 639 N N . CYS A 1 78 ? -2.402 -2.398 5.179 1.00 92.94 78 CYS A N 1
ATOM 640 C CA . CYS A 1 78 ? -2.781 -3.790 5.371 1.00 92.94 78 CYS A CA 1
ATOM 641 C C . CYS A 1 78 ? -3.992 -3.810 6.299 1.00 92.94 78 CYS A C 1
ATOM 643 O O . CYS A 1 78 ? -3.921 -3.279 7.409 1.00 92.94 78 CYS A O 1
ATOM 645 N N . VAL A 1 79 ? -5.079 -4.417 5.840 1.00 92.44 79 VAL A N 1
ATOM 646 C CA . VAL A 1 79 ? -6.348 -4.509 6.566 1.00 92.44 79 VAL A CA 1
ATOM 647 C C . VAL A 1 79 ? -6.679 -5.962 6.877 1.00 92.44 79 VAL A C 1
ATOM 649 O O . VAL A 1 79 ? -6.263 -6.868 6.149 1.00 92.44 79 VAL A O 1
ATOM 652 N N . ILE A 1 80 ? -7.416 -6.192 7.960 1.00 90.50 80 ILE A N 1
ATOM 653 C CA . ILE A 1 80 ? -7.856 -7.529 8.365 1.00 90.50 80 ILE A CA 1
ATOM 654 C C . ILE A 1 80 ? -9.287 -7.760 7.886 1.00 90.50 80 ILE A C 1
ATOM 656 O O . ILE A 1 80 ? -10.210 -7.063 8.299 1.00 90.50 80 ILE A O 1
ATOM 660 N N . PHE A 1 81 ? -9.477 -8.801 7.081 1.00 88.69 81 PHE A N 1
ATOM 661 C CA . PHE A 1 81 ? -10.794 -9.363 6.804 1.00 88.69 81 PHE A CA 1
ATOM 662 C C . PHE A 1 81 ? -11.049 -10.509 7.773 1.00 88.69 81 PHE A C 1
ATOM 664 O O . PHE A 1 81 ? -10.196 -11.386 7.924 1.00 88.69 81 PHE A O 1
ATOM 671 N N . THR A 1 82 ? -12.219 -10.509 8.407 1.00 87.81 82 THR A N 1
ATOM 672 C CA . THR A 1 82 ? -12.659 -11.595 9.289 1.00 87.81 82 THR A CA 1
ATOM 673 C C . THR A 1 82 ? -13.867 -12.277 8.657 1.00 87.81 82 THR A C 1
ATOM 675 O O . THR A 1 82 ? -14.870 -11.620 8.394 1.00 87.81 82 THR A O 1
ATOM 678 N N . GLY A 1 83 ? -13.749 -13.572 8.371 1.00 84.62 83 GLY A N 1
ATOM 679 C CA . GLY A 1 83 ? -14.834 -14.402 7.852 1.00 84.62 83 GLY A CA 1
ATOM 680 C C . GLY A 1 83 ? -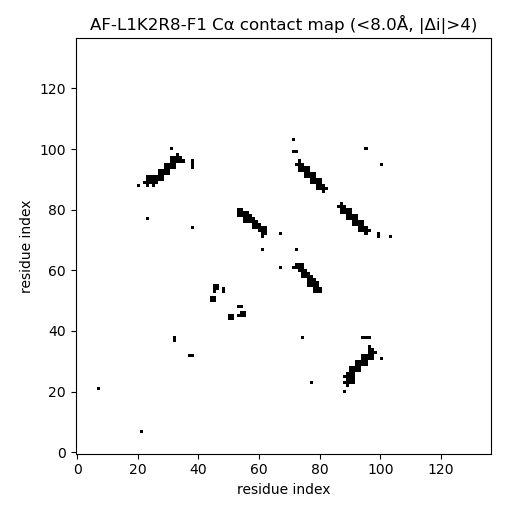15.704 -14.998 8.960 1.00 84.62 83 GLY A C 1
ATOM 681 O O . GLY A 1 83 ? -15.375 -14.918 10.143 1.00 84.62 83 GLY A O 1
ATOM 682 N N . GLU A 1 84 ? -16.792 -15.652 8.558 1.00 81.00 84 GLU A N 1
ATOM 683 C CA . GLU A 1 84 ? -17.836 -16.181 9.452 1.00 81.00 84 GLU A CA 1
ATOM 684 C C . GLU A 1 84 ? -17.311 -17.191 10.488 1.00 81.00 84 GLU A C 1
ATOM 686 O O . GLU A 1 84 ? -17.758 -17.196 11.630 1.00 81.00 84 GLU A O 1
ATOM 691 N N . CYS A 1 85 ? -16.294 -17.988 10.143 1.00 85.75 85 CYS A N 1
ATOM 692 C CA . CYS A 1 85 ? -15.676 -18.962 11.056 1.00 85.75 85 CYS A CA 1
ATOM 693 C C . CYS A 1 85 ? -14.530 -18.380 11.909 1.00 85.75 85 CYS A C 1
ATOM 695 O O . CYS A 1 85 ? -13.684 -19.126 12.398 1.00 85.75 85 CYS A O 1
ATOM 697 N N . GLY A 1 86 ? -14.417 -17.052 12.019 1.00 80.88 86 GLY A N 1
ATOM 698 C CA . GLY A 1 86 ? -13.299 -16.391 12.704 1.00 80.88 86 GLY A CA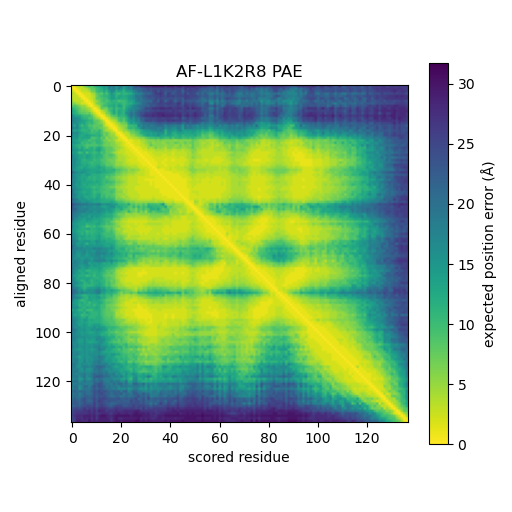 1
ATOM 699 C C . GLY A 1 86 ? -11.971 -16.450 11.938 1.00 80.88 86 GLY A C 1
ATOM 700 O O . GLY A 1 86 ? -10.936 -16.037 12.464 1.00 80.88 86 GLY A O 1
ATOM 701 N N . LEU A 1 87 ? -11.992 -16.933 10.690 1.00 82.69 87 LEU A N 1
ATOM 702 C CA . LEU A 1 87 ? -10.836 -16.923 9.800 1.00 82.69 87 LEU A CA 1
ATOM 703 C C . LEU A 1 87 ? -10.424 -15.477 9.521 1.00 82.69 87 LEU A C 1
ATOM 705 O O . LEU A 1 87 ? -11.245 -14.672 9.085 1.00 82.69 87 LEU A O 1
ATOM 709 N N . LYS A 1 88 ? -9.145 -15.163 9.729 1.00 84.50 88 LYS A N 1
ATOM 710 C CA . LYS A 1 88 ? -8.586 -13.839 9.453 1.00 84.50 88 LYS A CA 1
ATOM 711 C C . LYS A 1 88 ? -7.600 -13.914 8.304 1.00 84.50 88 LYS A C 1
ATOM 713 O O . LYS A 1 88 ? -6.673 -14.721 8.335 1.00 84.50 88 LYS A O 1
ATOM 718 N N . ILE A 1 89 ? -7.777 -13.043 7.319 1.00 87.81 89 ILE A N 1
ATOM 719 C CA . ILE A 1 89 ? -6.808 -12.842 6.242 1.00 87.81 89 ILE A CA 1
ATOM 720 C C . ILE A 1 89 ? -6.387 -11.380 6.202 1.00 87.81 89 ILE A C 1
ATOM 722 O O . ILE A 1 89 ? -7.152 -10.486 6.566 1.00 87.81 89 ILE A O 1
ATOM 726 N N . ILE A 1 90 ? -5.161 -11.145 5.750 1.00 89.12 90 ILE A N 1
ATOM 727 C CA . ILE A 1 90 ? -4.646 -9.797 5.542 1.00 89.12 90 ILE A CA 1
ATOM 728 C C . ILE A 1 90 ? -4.786 -9.466 4.058 1.00 89.12 90 ILE A C 1
ATOM 730 O O . ILE A 1 90 ? -4.363 -10.240 3.194 1.00 89.12 90 ILE A O 1
ATOM 734 N N . GLY A 1 91 ? -5.409 -8.324 3.777 1.00 91.38 91 GLY A N 1
ATOM 735 C CA . GLY A 1 91 ? -5.447 -7.731 2.449 1.00 91.38 91 GLY A CA 1
ATOM 736 C C . GLY A 1 91 ? -4.582 -6.480 2.376 1.00 91.38 91 GLY A C 1
ATOM 737 O O . GLY A 1 91 ? -4.439 -5.752 3.357 1.00 91.38 91 GLY A O 1
ATOM 738 N N . GLU A 1 92 ? -4.022 -6.221 1.200 1.00 94.88 92 GLU A N 1
ATOM 739 C CA . GLU A 1 92 ? -3.158 -5.078 0.926 1.00 94.88 92 GLU A CA 1
ATOM 740 C C . GLU A 1 92 ? -3.882 -4.067 0.027 1.00 94.88 92 GLU A C 1
ATOM 742 O O . GLU A 1 92 ? -4.260 -4.373 -1.103 1.00 94.88 92 GLU A O 1
ATOM 747 N N . ILE A 1 93 ? -4.045 -2.840 0.507 1.00 94.81 93 ILE A N 1
ATOM 748 C CA . ILE A 1 93 ? -4.592 -1.715 -0.250 1.00 94.81 93 ILE A CA 1
ATOM 749 C C . ILE A 1 93 ? -3.442 -0.765 -0.539 1.00 94.81 93 ILE A C 1
ATOM 751 O O . ILE A 1 93 ? -2.856 -0.181 0.372 1.00 94.81 93 ILE A O 1
ATOM 755 N N . GLN A 1 94 ? -3.095 -0.628 -1.811 1.00 94.00 94 GLN A N 1
ATOM 756 C CA . GLN A 1 94 ? -2.053 0.290 -2.248 1.00 94.00 94 GLN A CA 1
ATOM 757 C C . GLN A 1 94 ? -2.699 1.553 -2.815 1.00 94.00 94 GLN A C 1
ATOM 759 O O . GLN A 1 94 ? -3.488 1.473 -3.753 1.00 94.00 94 GLN A O 1
ATOM 764 N N . ILE A 1 95 ? -2.361 2.705 -2.252 1.00 94.56 95 ILE A N 1
ATOM 765 C CA . ILE A 1 95 ? -2.876 4.011 -2.651 1.00 94.56 95 ILE A CA 1
ATOM 766 C C . ILE A 1 95 ? -1.732 4.762 -3.331 1.00 94.56 95 ILE A C 1
ATOM 768 O O . ILE A 1 95 ? -0.676 4.992 -2.732 1.00 94.56 95 ILE A O 1
ATOM 772 N N . HIS A 1 96 ? -1.940 5.116 -4.596 1.00 92.19 96 HIS A N 1
ATOM 773 C CA . HIS A 1 96 ? -0.924 5.712 -5.459 1.00 92.19 96 HIS A CA 1
ATOM 774 C C . HIS A 1 96 ? -1.377 7.070 -5.968 1.00 92.19 96 HIS A C 1
ATOM 776 O O . HIS A 1 96 ? -2.559 7.277 -6.233 1.00 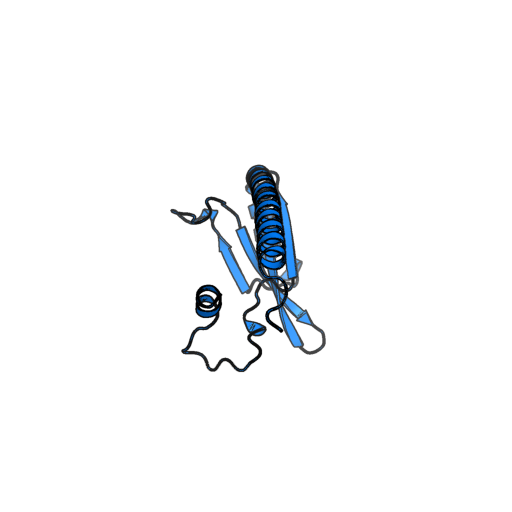92.19 96 HIS A O 1
ATOM 782 N N . ASP A 1 97 ? -0.414 7.953 -6.200 1.00 90.56 97 ASP A N 1
ATOM 783 C CA . ASP A 1 97 ? -0.623 9.085 -7.095 1.00 90.56 97 ASP A CA 1
ATOM 784 C C . ASP A 1 97 ? -0.644 8.598 -8.554 1.00 90.56 97 ASP A C 1
ATOM 786 O O . ASP A 1 97 ? 0.128 7.707 -8.927 1.00 90.56 97 ASP A O 1
ATOM 790 N N . LYS A 1 98 ? -1.520 9.170 -9.385 1.00 89.75 98 LYS A N 1
ATOM 791 C CA . LYS A 1 98 ? -1.701 8.793 -10.790 1.00 89.75 98 LYS A CA 1
ATOM 792 C C . LYS A 1 98 ? -0.403 8.870 -11.585 1.00 89.75 98 LYS A C 1
ATOM 794 O O . LYS A 1 98 ? -0.101 7.933 -12.317 1.00 89.75 98 LYS A O 1
ATOM 799 N N . GLN A 1 99 ? 0.388 9.928 -11.418 1.00 85.56 99 GLN A N 1
ATOM 800 C CA . GLN A 1 99 ? 1.632 10.091 -12.176 1.00 85.56 99 GLN A CA 1
ATOM 801 C C . GLN A 1 99 ? 2.623 8.970 -11.842 1.00 85.56 99 GLN A C 1
ATOM 803 O O . GLN A 1 99 ? 3.220 8.360 -12.729 1.00 85.56 99 GLN A O 1
ATOM 808 N N . ILE A 1 100 ? 2.742 8.644 -10.554 1.00 83.25 100 ILE A N 1
ATOM 809 C CA . ILE A 1 100 ? 3.607 7.566 -10.061 1.00 83.25 100 ILE A CA 1
ATOM 810 C C . ILE A 1 100 ? 3.089 6.201 -10.536 1.00 83.25 100 ILE A C 1
ATOM 812 O O . ILE A 1 100 ? 3.873 5.343 -10.950 1.00 83.25 100 ILE A O 1
ATOM 816 N N . HIS A 1 101 ? 1.772 5.993 -10.495 1.00 86.12 101 HIS A N 1
ATOM 817 C CA . HIS A 1 101 ? 1.128 4.766 -10.951 1.00 86.12 101 HIS A CA 1
ATOM 818 C C . HIS A 1 101 ? 1.352 4.519 -12.448 1.00 86.12 101 HIS A C 1
ATOM 820 O O . HIS A 1 101 ? 1.704 3.402 -12.832 1.00 86.12 101 HIS A O 1
ATOM 826 N N . ASP A 1 102 ? 1.202 5.546 -13.283 1.00 86.44 102 ASP A N 1
ATOM 827 C CA . ASP A 1 102 ? 1.349 5.434 -14.735 1.00 86.44 102 ASP A CA 1
ATOM 828 C C . ASP A 1 102 ? 2.789 5.048 -15.115 1.00 86.44 102 ASP A C 1
ATOM 830 O O . ASP A 1 102 ? 2.995 4.096 -15.874 1.00 86.44 102 ASP A O 1
ATOM 834 N N . ILE A 1 103 ? 3.794 5.672 -14.486 1.00 84.00 103 ILE A N 1
ATOM 835 C CA . ILE A 1 103 ? 5.211 5.295 -14.647 1.00 84.00 103 ILE A CA 1
ATOM 836 C C . ILE A 1 103 ? 5.435 3.839 -14.216 1.00 84.00 103 ILE A C 1
ATOM 838 O O . ILE A 1 103 ? 6.056 3.047 -14.929 1.00 84.00 103 ILE A O 1
ATOM 842 N N . LYS A 1 104 ? 4.895 3.446 -13.057 1.00 81.88 104 LYS A N 1
ATOM 843 C CA . LYS A 1 104 ? 5.027 2.081 -12.526 1.00 81.88 104 LYS A CA 1
ATOM 844 C C . LYS A 1 104 ? 4.417 1.042 -13.469 1.00 81.88 104 LYS A C 1
ATOM 846 O O . LYS A 1 104 ? 4.966 -0.055 -13.612 1.00 81.88 104 LYS A O 1
ATOM 851 N N . MET A 1 105 ? 3.301 1.367 -14.119 1.00 84.56 105 MET A N 1
ATOM 852 C CA . MET A 1 105 ? 2.646 0.494 -15.093 1.00 84.56 105 MET A CA 1
ATOM 853 C C . MET A 1 105 ? 3.460 0.350 -16.378 1.00 84.56 105 MET A C 1
ATOM 855 O O . MET A 1 105 ? 3.656 -0.781 -16.825 1.00 84.56 105 MET A O 1
ATOM 859 N N . GLN A 1 106 ? 4.018 1.443 -16.901 1.00 84.69 106 GLN A N 1
ATOM 860 C CA . GLN A 1 106 ? 4.918 1.409 -18.059 1.00 84.69 106 GLN A CA 1
ATOM 861 C C . GLN A 1 106 ? 6.162 0.551 -17.787 1.00 84.69 106 GLN A C 1
ATOM 863 O O . GLN A 1 106 ? 6.501 -0.339 -18.568 1.00 84.69 106 GLN A O 1
ATOM 868 N N . VAL A 1 107 ? 6.809 0.740 -16.631 1.00 82.06 107 VAL A N 1
ATOM 869 C CA . VAL A 1 107 ? 7.974 -0.067 -16.230 1.00 82.06 107 VAL A CA 1
ATOM 870 C C . VAL A 1 107 ? 7.597 -1.542 -16.091 1.00 82.06 107 VAL A C 1
ATOM 872 O O . VAL A 1 107 ? 8.327 -2.425 -16.546 1.00 82.06 107 VAL A O 1
ATOM 875 N N . ARG A 1 108 ? 6.436 -1.844 -15.497 1.00 82.38 108 ARG A N 1
ATOM 876 C CA . ARG A 1 108 ? 5.942 -3.222 -15.372 1.00 82.38 108 ARG A CA 1
ATOM 877 C C . ARG A 1 108 ? 5.706 -3.866 -16.738 1.00 82.38 108 ARG A C 1
ATOM 879 O O . ARG A 1 108 ? 5.991 -5.055 -16.896 1.00 82.38 108 ARG A O 1
ATOM 886 N N . GLU A 1 109 ? 5.175 -3.125 -17.699 1.00 82.88 109 GLU A N 1
ATOM 887 C CA . GLU A 1 109 ? 4.951 -3.610 -19.058 1.00 82.88 109 GLU A CA 1
ATOM 888 C C . GLU A 1 109 ? 6.271 -3.909 -19.775 1.00 82.88 109 GLU A C 1
ATOM 890 O O . GLU A 1 109 ? 6.444 -5.012 -20.300 1.00 82.88 109 GLU A O 1
ATOM 895 N N . LEU A 1 110 ? 7.246 -3.003 -19.674 1.00 83.12 110 LEU A N 1
ATOM 896 C CA . LEU A 1 110 ? 8.590 -3.206 -20.212 1.00 83.12 110 LEU A CA 1
ATOM 897 C C . LEU A 1 110 ? 9.253 -4.462 -19.630 1.00 83.12 110 LEU A C 1
ATOM 899 O O . LEU A 1 110 ? 9.776 -5.297 -20.369 1.00 83.12 110 LEU A O 1
ATOM 903 N N . VAL A 1 111 ? 9.188 -4.646 -18.309 1.00 79.75 111 VAL A N 1
ATOM 904 C CA . VAL A 1 111 ? 9.748 -5.829 -17.637 1.00 79.75 111 VAL A CA 1
ATOM 905 C C . VAL A 1 111 ? 9.052 -7.113 -18.097 1.00 79.75 111 VAL A C 1
ATOM 907 O O . VAL A 1 111 ? 9.719 -8.121 -18.337 1.00 79.75 111 VAL A O 1
ATOM 910 N N . ARG A 1 112 ? 7.722 -7.099 -18.265 1.00 82.06 112 ARG A N 1
ATOM 911 C CA . ARG A 1 112 ? 6.976 -8.249 -18.807 1.00 82.06 112 ARG A CA 1
ATOM 912 C C . ARG A 1 112 ? 7.413 -8.579 -20.230 1.00 82.06 112 ARG A C 1
ATOM 914 O O . ARG A 1 112 ? 7.590 -9.756 -20.546 1.00 82.06 112 ARG A O 1
ATOM 921 N N . PHE A 1 113 ? 7.594 -7.565 -21.070 1.00 86.19 113 PHE A N 1
ATOM 922 C CA . PHE A 1 113 ? 8.047 -7.737 -22.444 1.00 86.19 113 PHE A CA 1
ATOM 923 C C . PHE A 1 113 ? 9.460 -8.331 -22.504 1.00 86.19 113 PHE A C 1
ATOM 925 O O . PHE A 1 113 ? 9.665 -9.373 -23.129 1.00 86.19 113 PHE A O 1
ATOM 932 N N . LEU A 1 114 ? 10.418 -7.738 -21.786 1.00 83.88 114 LEU A N 1
ATOM 933 C CA . LEU A 1 114 ? 11.797 -8.231 -21.718 1.00 83.88 114 LEU A CA 1
ATOM 934 C C . LEU A 1 114 ? 11.864 -9.661 -21.171 1.00 83.88 114 LEU A C 1
ATOM 936 O O . LEU A 1 114 ? 12.570 -10.500 -21.729 1.00 83.88 114 LEU A O 1
ATOM 940 N N . GLY A 1 115 ? 11.078 -9.972 -20.136 1.00 80.38 115 GLY A N 1
ATOM 941 C CA . GLY A 1 115 ? 10.976 -11.324 -19.589 1.00 80.38 115 GLY A CA 1
ATOM 942 C C . GLY A 1 115 ? 10.512 -12.348 -20.628 1.00 80.38 115 GLY A C 1
ATOM 943 O O . GLY A 1 115 ? 11.110 -13.417 -20.745 1.00 80.38 115 GLY A O 1
ATOM 944 N N . ARG A 1 116 ? 9.500 -12.012 -21.442 1.00 83.19 116 ARG A N 1
ATOM 945 C CA . ARG A 1 116 ? 9.047 -12.871 -22.553 1.00 83.19 116 ARG A CA 1
ATOM 946 C C . ARG A 1 116 ? 10.130 -13.053 -23.613 1.00 83.19 116 ARG A C 1
ATOM 948 O O . ARG A 1 116 ? 10.310 -14.165 -24.102 1.00 83.19 116 ARG A O 1
ATOM 955 N N . LEU A 1 117 ? 10.866 -11.995 -23.945 1.00 81.19 117 LEU A N 1
ATOM 956 C CA . LEU A 1 117 ? 11.922 -12.042 -24.955 1.00 81.19 117 LEU A CA 1
ATOM 957 C C . LEU A 1 117 ? 13.107 -12.912 -24.509 1.00 81.19 117 LEU A C 1
ATOM 959 O O . LEU A 1 117 ? 13.633 -13.699 -25.299 1.00 81.19 117 LEU A O 1
ATOM 963 N N . ILE A 1 118 ? 13.483 -12.828 -23.230 1.00 80.81 118 ILE A N 1
ATOM 964 C CA . ILE A 1 118 ? 14.488 -13.703 -22.615 1.00 80.81 118 ILE A CA 1
ATOM 965 C C . ILE A 1 118 ? 14.004 -15.153 -22.634 1.00 80.81 118 ILE A C 1
ATOM 967 O O . ILE A 1 118 ? 14.735 -16.025 -23.101 1.00 80.81 118 ILE A O 1
ATOM 971 N N . LEU A 1 119 ? 12.765 -15.416 -22.201 1.00 72.50 119 LEU A N 1
ATOM 972 C CA . LEU A 1 119 ? 12.191 -16.764 -22.197 1.00 72.50 119 LEU A CA 1
ATOM 973 C C . LEU A 1 119 ? 12.162 -17.367 -23.610 1.00 72.50 119 LEU A C 1
ATOM 975 O O . LEU A 1 119 ? 12.534 -18.523 -23.803 1.00 72.50 119 LEU A O 1
ATOM 979 N N . TYR A 1 120 ? 11.788 -16.566 -24.610 1.00 77.25 120 TYR A N 1
ATOM 980 C CA . TYR A 1 120 ? 11.787 -16.962 -26.014 1.00 77.25 120 TYR A CA 1
ATOM 981 C C . TYR A 1 120 ? 13.196 -17.300 -26.522 1.00 77.25 120 TYR A C 1
ATOM 983 O O . TYR A 1 120 ? 13.393 -18.363 -27.115 1.00 77.25 120 TYR A O 1
ATOM 991 N N . LYS A 1 121 ? 14.197 -16.447 -26.250 1.00 72.75 121 LYS A N 1
ATOM 992 C CA . LYS A 1 121 ? 15.599 -16.722 -26.610 1.00 72.75 121 LYS A CA 1
ATOM 993 C C . LYS A 1 121 ? 16.117 -17.986 -25.928 1.00 72.75 121 LYS A C 1
ATOM 995 O O . LYS A 1 121 ? 16.731 -18.813 -26.597 1.00 72.75 121 LYS A O 1
ATOM 1000 N N . MET A 1 122 ? 15.835 -18.171 -24.638 1.00 70.81 122 MET A N 1
ATOM 1001 C CA . MET A 1 122 ? 16.215 -19.386 -23.916 1.00 70.81 122 MET A CA 1
ATOM 1002 C C . MET A 1 122 ? 15.561 -20.621 -24.532 1.00 70.81 122 MET A C 1
ATOM 1004 O O . MET A 1 122 ? 16.261 -21.585 -24.811 1.00 70.81 122 MET A O 1
ATOM 1008 N N . HIS A 1 123 ? 14.261 -20.589 -24.825 1.00 71.12 123 HIS A N 1
ATOM 1009 C CA . HIS A 1 123 ? 13.565 -21.714 -25.450 1.00 71.12 123 HIS A CA 1
ATOM 1010 C C . HIS A 1 123 ? 14.123 -22.049 -26.843 1.00 71.12 123 HIS A C 1
ATOM 1012 O O . HIS A 1 123 ? 14.290 -23.223 -27.171 1.00 71.12 123 HIS A O 1
ATOM 1018 N N . LYS A 1 124 ? 14.484 -21.036 -27.645 1.00 71.38 124 LYS A N 1
ATOM 1019 C CA . LYS A 1 124 ? 15.143 -21.233 -28.945 1.00 71.38 124 LYS A CA 1
ATOM 1020 C C . LYS A 1 124 ? 16.518 -21.890 -28.783 1.00 71.38 124 LYS A C 1
ATOM 1022 O O . LYS A 1 124 ? 16.792 -22.872 -29.461 1.00 71.38 124 LYS A O 1
ATOM 1027 N N . LEU A 1 125 ? 17.341 -21.412 -27.848 1.00 67.69 125 LEU A N 1
ATOM 1028 C CA . LEU A 1 125 ? 18.650 -22.003 -27.541 1.00 67.69 125 LEU A CA 1
ATOM 1029 C C . LEU A 1 125 ? 18.532 -23.434 -26.995 1.00 67.69 125 LEU A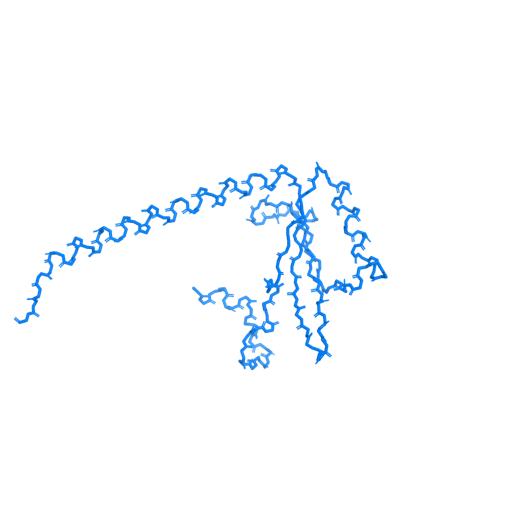 C 1
ATOM 1031 O O . LEU A 1 125 ? 19.315 -24.299 -27.374 1.00 67.69 125 LEU A O 1
ATOM 1035 N N . TYR A 1 126 ? 17.534 -23.708 -26.151 1.00 60.75 126 TYR A N 1
ATOM 1036 C CA . TYR A 1 126 ? 17.246 -25.054 -25.650 1.00 60.75 126 TYR A CA 1
ATOM 1037 C C . TYR A 1 126 ? 16.836 -26.012 -26.774 1.00 60.75 126 TYR A C 1
ATOM 1039 O O . TYR A 1 126 ? 17.282 -27.155 -26.780 1.00 60.75 126 TYR A O 1
ATOM 1047 N N . LYS A 1 127 ? 16.025 -25.562 -27.742 1.00 63.12 127 LYS A N 1
ATOM 1048 C CA . LYS A 1 127 ? 15.661 -26.370 -28.917 1.00 63.12 127 LYS A CA 1
ATOM 1049 C C . LYS A 1 127 ? 16.858 -26.654 -29.824 1.00 63.12 127 LYS A C 1
ATOM 1051 O O . LYS A 1 127 ? 17.000 -27.787 -30.265 1.00 63.12 127 LYS A O 1
ATOM 1056 N N . VAL A 1 128 ? 17.729 -25.667 -30.049 1.00 61.56 128 VAL A N 1
ATOM 1057 C CA . VAL A 1 128 ? 18.962 -25.841 -30.840 1.00 61.56 128 VAL A CA 1
ATOM 1058 C C . VAL A 1 128 ? 19.905 -26.843 -30.166 1.00 61.56 128 VAL A C 1
ATOM 1060 O O . VAL A 1 128 ? 20.297 -27.815 -30.797 1.00 61.56 128 VAL A O 1
ATOM 1063 N N . LYS A 1 129 ? 20.151 -26.716 -28.854 1.00 58.06 129 LYS A N 1
ATOM 1064 C CA . LYS A 1 129 ? 20.972 -27.685 -28.103 1.00 58.06 129 LYS A CA 1
ATOM 1065 C C . LYS A 1 129 ? 20.403 -29.108 -28.085 1.00 58.06 129 LYS A C 1
ATOM 1067 O O . LYS A 1 129 ? 21.160 -30.061 -27.937 1.00 58.06 129 LYS A O 1
ATOM 1072 N N . ARG A 1 130 ? 19.079 -29.265 -28.197 1.00 54.47 130 ARG A N 1
ATOM 1073 C CA . ARG A 1 130 ? 18.426 -30.580 -28.321 1.00 54.47 130 ARG A CA 1
ATOM 1074 C C . ARG A 1 130 ? 18.581 -31.174 -29.720 1.00 54.47 130 ARG A C 1
ATOM 1076 O O . ARG A 1 130 ? 18.696 -32.383 -29.834 1.00 54.47 130 ARG A O 1
ATOM 1083 N N . ALA A 1 131 ? 18.589 -30.340 -30.757 1.00 58.84 131 ALA A N 1
ATOM 1084 C CA . ALA A 1 131 ? 18.839 -30.778 -32.128 1.00 58.84 131 ALA A CA 1
ATOM 1085 C C . ALA A 1 131 ? 20.308 -31.186 -32.351 1.00 58.84 131 ALA A C 1
ATOM 1087 O O . ALA A 1 131 ? 20.576 -32.080 -33.142 1.00 58.84 131 ALA A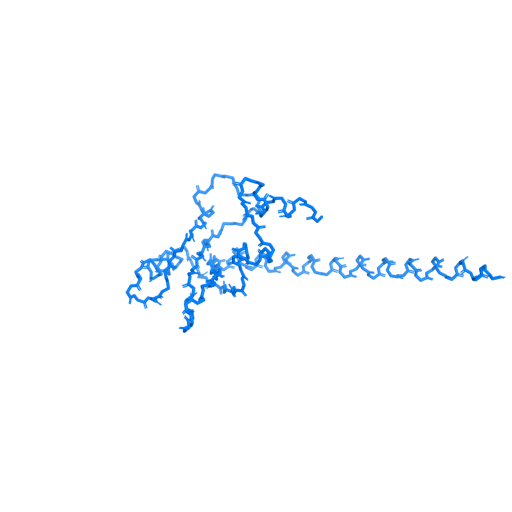 O 1
ATOM 1088 N N . GLU A 1 132 ? 21.244 -30.578 -31.616 1.00 55.44 132 GLU A N 1
ATOM 1089 C CA . GLU A 1 132 ? 22.679 -30.913 -31.646 1.00 55.44 132 GLU A CA 1
ATOM 1090 C C . GLU A 1 132 ? 23.050 -32.162 -30.824 1.00 55.44 132 GLU A C 1
ATOM 1092 O O . GLU A 1 132 ? 24.166 -32.660 -30.941 1.00 55.44 132 GLU A O 1
ATOM 1097 N N . LYS A 1 133 ? 22.126 -32.693 -30.013 1.00 54.03 133 LYS A N 1
ATOM 1098 C CA . LYS A 1 133 ? 22.267 -33.986 -29.326 1.00 54.03 133 LYS A CA 1
ATOM 1099 C C . LYS A 1 133 ? 21.177 -34.959 -29.789 1.00 54.03 133 LYS A C 1
ATOM 1101 O O . LYS A 1 133 ? 20.218 -35.184 -29.045 1.00 54.03 133 LYS A O 1
ATOM 1106 N N . PRO A 1 134 ? 21.268 -35.514 -31.008 1.00 51.41 134 PRO A N 1
ATOM 1107 C CA . PRO A 1 134 ? 20.400 -36.612 -31.392 1.00 51.41 134 PRO A CA 1
ATOM 1108 C C . PRO A 1 134 ? 20.825 -37.848 -30.590 1.00 51.41 134 PRO A C 1
ATOM 1110 O O . PRO A 1 134 ? 21.916 -38.353 -30.797 1.00 51.41 134 PRO A O 1
ATOM 1113 N N . ASN A 1 135 ? 19.978 -38.260 -29.641 1.00 54.38 135 ASN A N 1
ATOM 1114 C CA . ASN A 1 135 ? 19.940 -39.569 -28.977 1.00 54.38 135 ASN A CA 1
ATOM 1115 C C . ASN A 1 135 ? 21.257 -40.374 -28.975 1.00 54.38 135 ASN A C 1
ATOM 1117 O O . ASN A 1 135 ? 21.478 -41.187 -29.869 1.00 54.38 135 ASN A O 1
ATOM 1121 N N . ASP A 1 136 ? 22.047 -40.230 -27.908 1.00 50.75 136 ASP A N 1
ATOM 1122 C CA . ASP A 1 136 ? 22.886 -41.334 -27.436 1.00 50.75 136 ASP A CA 1
ATOM 1123 C C . ASP A 1 136 ? 21.932 -42.423 -26.900 1.00 50.75 136 ASP A C 1
ATOM 1125 O O . ASP A 1 136 ? 21.463 -42.349 -25.760 1.00 50.75 136 ASP A O 1
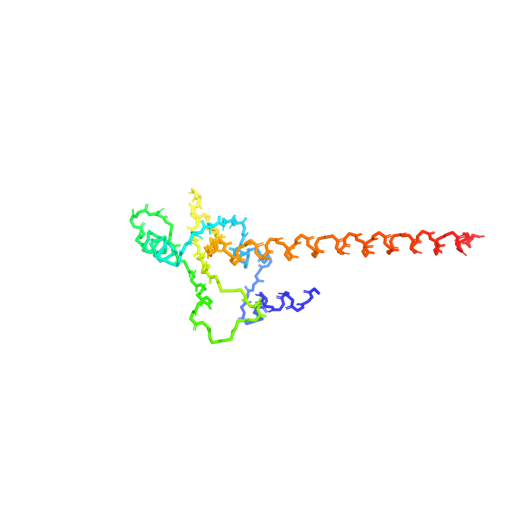ATOM 1129 N N . VAL A 1 137 ? 21.561 -43.364 -27.773 1.00 44.12 137 VAL A N 1
ATOM 1130 C CA . VAL A 1 137 ? 20.980 -44.678 -27.448 1.00 44.12 137 VAL A CA 1
ATOM 1131 C C . VAL A 1 137 ? 21.957 -45.728 -27.941 1.00 44.12 137 VAL A C 1
ATOM 1133 O O . VAL A 1 137 ? 22.367 -45.614 -29.118 1.00 44.12 137 VAL A O 1
#

Sequence (137 aa):
MLQKLCKYANPSQDVRWPFSGRILDCVRASVVCHNTSQILEIYKWFEDERKTRLPICRVKNKFAMQTVPDGYRDLTLCVIFTGECGLKIIGEIQIHDKQIHDIKMQVRELVRFLGRLILYKMHKLYKVKRAEKPNDV

pLDDT: mean 78.33, std 14.9, range [40.47, 94.88]

Foldseek 3Di:
DVVVVVVLDPVPDPDDPDSQQSPQAPDEAEAEDQDVVVVVVVVVCVPPCVNVVWDFPDKDQQVPDPDDPVPAGKIKTWTWDQDPVRDIHIHIYIYHYNVSVVVVVVVVVVVVVVVVVVVVVVVVVVVVVVVVDDDPD